Protein AF-A0A1J0TUS6-F1 (afdb_monomer_lite)

Foldseek 3Di:
DDDDPDDLVVLLVLLVVLLVVLVVLLPDQQLVVLCVQLVVPVPDPSSVVSNVVRVVSNVVSNVSSVVSNVSSVVSNVVSVVVVVVVVVVVVVVVVVVVVVVVPDD

Secondary structure (DSSP, 8-state):
----SS-HHHHHHHHHHHHHHHHHHHT--HHHHHHHHHHH-TTSHHHHHHHHHHHHHHHHHHHHHHHHHHHHHHHHHHHHHHHHHHHHHHHHHHHHHHHHHTT--

pLDDT: mean 87.75, std 12.83, range [40.0, 97.5]

Sequence (105 aa):
MSALKVDPDSLKSLAYALEGEAETIYALEPSAALESVAGAMPSSAVGGVAGRAGAPLDTAYRAMANCLRRMAEATEAAARNYEVAEEEFSRQLAAVGSDFEGTAP

Structure (mmCIF, N/CA/C/O backbone):
data_AF-A0A1J0TUS6-F1
#
_entry.id   AF-A0A1J0TUS6-F1
#
loop_
_atom_site.group_PDB
_atom_site.id
_atom_site.type_symbol
_atom_site.label_atom_id
_atom_site.label_alt_id
_atom_site.label_comp_id
_atom_site.label_asym_id
_atom_site.label_entity_id
_atom_site.label_seq_id
_atom_site.pdbx_PDB_ins_code
_atom_site.Cartn_x
_atom_site.Cartn_y
_atom_site.Cartn_z
_atom_site.occupancy
_atom_site.B_iso_or_equiv
_atom_site.auth_seq_id
_atom_site.auth_comp_id
_atom_site.auth_asym_id
_atom_site.auth_atom_id
_atom_site.pdbx_PDB_model_num
ATOM 1 N N . MET A 1 1 ? -30.803 1.604 21.174 1.00 40.00 1 MET A N 1
ATOM 2 C CA . MET A 1 1 ? -30.314 2.790 20.439 1.00 40.00 1 MET A CA 1
ATOM 3 C C . MET A 1 1 ? -28.883 2.477 20.050 1.00 40.00 1 MET A C 1
ATOM 5 O O . MET A 1 1 ? -28.067 2.412 20.951 1.00 40.00 1 MET A O 1
ATOM 9 N N . SER A 1 2 ? -28.601 2.158 18.782 1.00 45.31 2 SER A N 1
ATOM 10 C CA . SER A 1 2 ? -27.215 1.907 18.360 1.00 45.31 2 SER A CA 1
ATOM 11 C C . SER A 1 2 ? -26.533 3.253 18.163 1.00 45.31 2 SER A C 1
ATOM 13 O O . SER A 1 2 ? -26.973 4.058 17.338 1.00 45.31 2 SER A O 1
ATOM 15 N N . ALA A 1 3 ? -25.545 3.510 19.005 1.00 51.00 3 ALA A N 1
ATOM 16 C CA . ALA A 1 3 ? -24.682 4.667 18.973 1.00 51.00 3 ALA A CA 1
ATOM 17 C C . ALA A 1 3 ? -23.777 4.641 17.727 1.00 51.00 3 ALA A C 1
ATOM 19 O O . ALA A 1 3 ? -23.472 3.580 17.196 1.00 51.00 3 ALA A O 1
ATOM 20 N N . LEU A 1 4 ? -23.426 5.848 17.269 1.00 53.81 4 LEU A N 1
ATOM 21 C CA . LEU A 1 4 ? -22.478 6.202 16.202 1.00 53.81 4 LEU A CA 1
ATOM 22 C C . LEU A 1 4 ? -22.750 5.581 14.814 1.00 53.81 4 LEU A C 1
ATOM 24 O O . LEU A 1 4 ? -22.778 4.384 14.584 1.00 53.81 4 LEU A O 1
ATOM 28 N N . LYS A 1 5 ? -22.937 6.456 13.820 1.00 59.41 5 LYS A N 1
ATOM 29 C CA . LYS A 1 5 ? -23.348 6.108 12.446 1.00 59.41 5 LYS A CA 1
ATOM 30 C C . LYS A 1 5 ? -22.283 5.338 11.640 1.00 59.41 5 LYS A C 1
ATOM 32 O O . LYS A 1 5 ? -22.510 5.052 10.468 1.00 59.41 5 LYS A O 1
ATOM 37 N N . VAL A 1 6 ? -21.120 5.075 12.232 1.00 65.38 6 VAL A N 1
ATOM 38 C CA . VAL A 1 6 ? -19.946 4.487 11.586 1.00 65.38 6 VAL A CA 1
ATOM 39 C C . VAL A 1 6 ? -19.617 3.179 12.289 1.00 65.38 6 VAL A C 1
ATO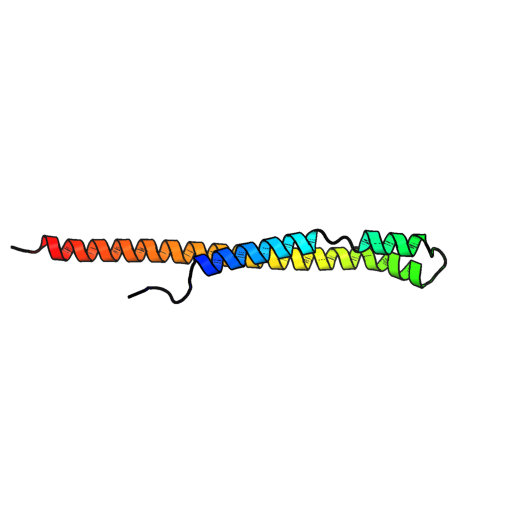M 41 O O . VAL A 1 6 ? -19.415 3.171 13.497 1.00 65.38 6 VAL A O 1
ATOM 44 N N . ASP A 1 7 ? -19.570 2.101 11.512 1.00 81.44 7 ASP A N 1
ATOM 45 C CA . ASP A 1 7 ? -19.208 0.760 11.963 1.00 81.44 7 ASP A CA 1
ATOM 46 C C . ASP A 1 7 ? -17.670 0.623 12.071 1.00 81.44 7 ASP A C 1
ATOM 48 O O . ASP A 1 7 ? -16.982 0.730 11.046 1.00 81.44 7 ASP A O 1
ATOM 52 N N . PRO A 1 8 ? -17.105 0.408 13.277 1.00 84.19 8 PRO A N 1
ATOM 53 C CA . PRO A 1 8 ? -15.664 0.240 13.474 1.00 84.19 8 PRO A CA 1
ATOM 54 C C . PRO A 1 8 ? -15.074 -0.953 12.712 1.00 84.19 8 PRO A C 1
ATOM 56 O O . PRO A 1 8 ? -13.930 -0.872 12.259 1.00 84.19 8 PRO A O 1
ATOM 59 N N . ASP A 1 9 ? -15.846 -2.023 12.502 1.00 86.38 9 ASP A N 1
ATOM 60 C CA . ASP A 1 9 ? -15.384 -3.198 11.755 1.00 86.38 9 ASP A CA 1
ATOM 61 C C . ASP A 1 9 ? -15.208 -2.869 10.268 1.00 86.38 9 ASP A C 1
ATOM 63 O O . ASP A 1 9 ? -14.195 -3.219 9.656 1.00 86.38 9 ASP A O 1
ATOM 67 N N . SER A 1 10 ? -16.137 -2.097 9.69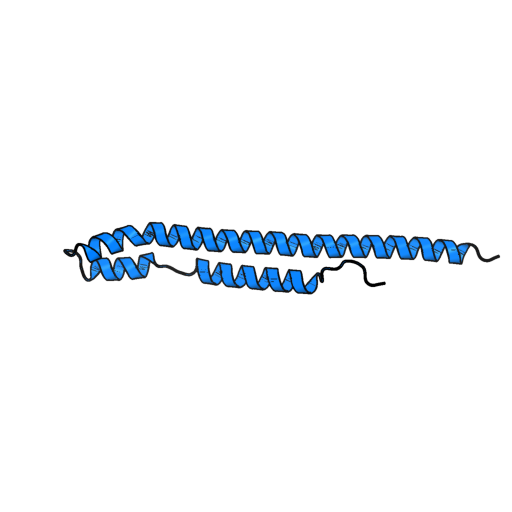8 1.00 87.19 10 SER A N 1
ATOM 68 C CA . SER A 1 10 ? -16.005 -1.554 8.342 1.00 87.19 10 SER A CA 1
ATOM 69 C C . SER A 1 10 ? -14.771 -0.654 8.190 1.00 87.19 10 SER A C 1
ATOM 71 O O . SER A 1 10 ? -14.079 -0.728 7.172 1.00 87.19 10 SER A O 1
ATOM 73 N N . LEU A 1 11 ? -14.448 0.171 9.196 1.00 90.31 11 LEU A N 1
ATOM 74 C CA . LEU A 1 11 ? -13.229 0.990 9.180 1.00 90.31 11 LEU A CA 1
ATOM 75 C C . LEU A 1 11 ? -11.963 0.126 9.232 1.00 90.31 11 LEU A C 1
ATOM 77 O O . LEU A 1 11 ? -11.036 0.353 8.456 1.00 90.31 11 LEU A O 1
ATOM 81 N N . LYS A 1 12 ? -11.926 -0.899 10.086 1.00 90.69 12 LYS A N 1
ATOM 82 C CA . LYS A 1 12 ? -10.807 -1.851 10.134 1.00 90.69 12 LYS A CA 1
ATOM 83 C C . LYS A 1 12 ? -10.628 -2.564 8.797 1.00 90.69 12 LYS A C 1
ATOM 85 O O . LYS A 1 12 ? -9.517 -2.611 8.277 1.00 90.69 12 LYS A O 1
ATOM 90 N N . SER A 1 13 ? -11.714 -3.049 8.195 1.00 93.69 13 SER A N 1
ATOM 91 C CA . SER A 1 13 ? -11.666 -3.6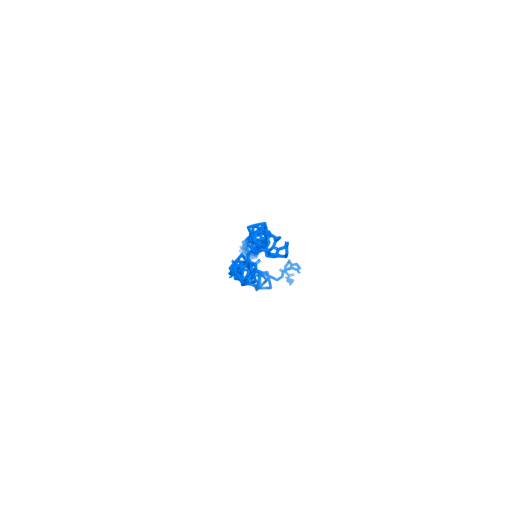85 6.874 1.00 93.69 13 SER A CA 1
ATOM 92 C C . SER A 1 13 ? -11.133 -2.741 5.795 1.00 93.69 13 SER A C 1
ATOM 94 O O . SER A 1 13 ? -10.372 -3.174 4.930 1.00 93.69 13 SER A O 1
ATOM 96 N N . LEU A 1 14 ? -11.517 -1.462 5.830 1.00 92.62 14 LEU A N 1
ATOM 97 C CA . LEU A 1 14 ? -11.005 -0.459 4.900 1.00 92.62 14 LEU A CA 1
ATOM 98 C C . LEU A 1 14 ? -9.511 -0.195 5.124 1.00 92.62 14 LEU A C 1
ATOM 100 O O . LEU A 1 14 ? -8.765 -0.119 4.151 1.00 92.62 14 LEU A O 1
ATOM 104 N N . ALA A 1 15 ? -9.065 -0.094 6.379 1.00 94.12 15 ALA A N 1
ATOM 105 C CA . ALA A 1 15 ? -7.651 0.073 6.705 1.00 94.12 15 ALA A CA 1
ATOM 106 C C . ALA A 1 15 ? -6.809 -1.092 6.155 1.00 94.12 15 ALA A C 1
ATOM 108 O O . ALA A 1 15 ? -5.830 -0.850 5.451 1.00 94.12 15 ALA A O 1
ATOM 109 N N . TYR A 1 16 ? -7.250 -2.337 6.364 1.00 95.88 16 TYR A N 1
ATOM 110 C CA . TYR A 1 16 ? -6.585 -3.522 5.809 1.00 95.88 16 TYR A CA 1
ATOM 111 C C . TYR A 1 16 ? -6.535 -3.519 4.277 1.00 95.88 16 TYR A C 1
ATOM 113 O O . TYR A 1 16 ? -5.509 -3.859 3.689 1.00 95.88 16 TYR A O 1
ATOM 121 N N . ALA A 1 17 ? -7.627 -3.130 3.614 1.00 96.25 17 ALA A N 1
ATOM 122 C CA . ALA A 1 17 ? -7.663 -3.056 2.155 1.00 96.25 17 ALA A CA 1
ATOM 123 C C . ALA A 1 17 ? -6.689 -1.996 1.610 1.00 96.25 17 ALA A C 1
ATOM 125 O O . ALA A 1 17 ? -5.972 -2.252 0.645 1.00 96.25 17 ALA A O 1
ATOM 126 N N . LEU A 1 18 ? -6.636 -0.822 2.248 1.00 95.38 18 LEU A N 1
ATOM 127 C CA . LEU A 1 18 ? -5.715 0.257 1.884 1.00 95.38 18 LEU A CA 1
ATOM 128 C C . LEU A 1 18 ? -4.252 -0.148 2.082 1.00 95.38 18 LEU A C 1
ATOM 130 O O . LEU A 1 18 ? -3.418 0.171 1.237 1.00 95.38 18 LEU A O 1
ATOM 134 N N . GLU A 1 19 ? -3.939 -0.858 3.166 1.00 96.06 19 GLU A N 1
ATOM 135 C CA . GLU A 1 19 ? -2.593 -1.370 3.426 1.00 96.06 19 GLU A CA 1
ATOM 136 C C . GLU A 1 19 ? -2.178 -2.418 2.384 1.00 96.06 19 GLU A C 1
ATOM 138 O O . GLU A 1 19 ? -1.095 -2.316 1.809 1.00 96.06 19 GLU A O 1
ATOM 143 N N . GLY A 1 20 ? -3.062 -3.365 2.054 1.00 96.81 20 GLY A N 1
ATOM 144 C CA . GLY A 1 20 ? -2.794 -4.367 1.019 1.00 96.81 20 GLY A CA 1
ATOM 145 C C . GLY A 1 20 ? -2.550 -3.758 -0.367 1.00 96.81 20 GLY A C 1
ATOM 146 O O . GLY A 1 20 ? -1.629 -4.169 -1.081 1.00 96.81 20 GLY A O 1
ATOM 147 N N . GLU A 1 21 ? -3.325 -2.738 -0.741 1.00 96.69 21 GLU A N 1
ATOM 148 C CA . GLU A 1 21 ? -3.107 -2.007 -1.994 1.00 96.69 21 GLU A CA 1
ATOM 149 C C . GLU A 1 21 ? -1.801 -1.202 -1.949 1.00 96.69 21 GLU A C 1
ATOM 151 O O . GLU A 1 21 ? -1.046 -1.178 -2.923 1.00 96.69 21 GLU A O 1
ATOM 156 N N . ALA A 1 22 ? -1.480 -0.588 -0.807 1.00 96.25 22 ALA A N 1
ATOM 157 C CA . ALA A 1 22 ? -0.229 0.137 -0.633 1.00 96.25 22 ALA A CA 1
ATOM 158 C C . ALA A 1 22 ? 0.993 -0.767 -0.829 1.00 96.25 22 ALA A C 1
ATOM 160 O O . ALA A 1 22 ? 1.932 -0.366 -1.515 1.00 96.25 22 ALA A O 1
ATOM 161 N N . GLU A 1 23 ? 0.977 -1.978 -0.269 1.00 97.06 23 GLU A N 1
ATOM 162 C CA . GLU A 1 23 ? 2.044 -2.964 -0.468 1.00 97.06 23 GLU A CA 1
ATOM 163 C C . GLU A 1 23 ? 2.142 -3.405 -1.931 1.00 97.06 23 GLU A C 1
ATOM 165 O O . GLU A 1 23 ? 3.237 -3.445 -2.494 1.00 97.06 23 GLU A O 1
ATOM 170 N N . THR A 1 24 ? 0.999 -3.655 -2.576 1.00 96.94 24 THR A N 1
ATOM 171 C CA . THR A 1 24 ? 0.944 -4.028 -3.998 1.00 96.94 24 THR A CA 1
ATOM 172 C C . THR A 1 24 ? 1.578 -2.953 -4.880 1.00 96.94 24 THR A C 1
ATOM 174 O O . THR A 1 24 ? 2.413 -3.256 -5.731 1.00 96.94 24 THR A O 1
ATOM 177 N N . ILE A 1 25 ? 1.235 -1.685 -4.646 1.00 94.75 25 ILE A N 1
ATOM 178 C CA . ILE A 1 25 ? 1.778 -0.537 -5.380 1.00 94.75 25 ILE A CA 1
ATOM 179 C C . ILE A 1 25 ? 3.259 -0.317 -5.057 1.00 94.75 25 ILE A C 1
ATOM 181 O O . ILE A 1 25 ? 4.041 0.002 -5.951 1.00 94.75 25 ILE A O 1
ATOM 185 N N . TYR A 1 26 ? 3.664 -0.482 -3.796 1.00 94.12 26 TYR A N 1
ATOM 186 C CA . TYR A 1 26 ? 5.051 -0.297 -3.369 1.00 94.12 26 TYR A CA 1
ATOM 187 C C . TYR A 1 26 ? 5.999 -1.336 -3.978 1.00 94.12 26 TYR A C 1
ATOM 189 O O . TYR A 1 26 ? 7.162 -1.026 -4.228 1.00 94.12 26 TYR A O 1
ATOM 197 N N . ALA A 1 27 ? 5.502 -2.550 -4.220 1.00 95.06 27 ALA A N 1
ATOM 198 C CA . ALA A 1 27 ? 6.250 -3.635 -4.844 1.00 95.06 27 ALA A CA 1
ATOM 199 C C . ALA A 1 27 ? 6.453 -3.457 -6.361 1.00 95.06 27 ALA A C 1
ATOM 201 O O . ALA A 1 27 ? 7.187 -4.233 -6.973 1.00 95.06 27 ALA A O 1
ATOM 202 N N . LEU A 1 28 ? 5.815 -2.463 -6.990 1.00 93.81 28 LEU A N 1
ATOM 203 C CA . LEU A 1 28 ? 6.039 -2.167 -8.401 1.00 93.81 28 LEU A CA 1
ATOM 204 C C . LEU A 1 28 ? 7.432 -1.554 -8.598 1.00 93.81 28 LEU A C 1
ATOM 206 O O . LEU A 1 28 ? 7.751 -0.510 -8.030 1.00 93.81 28 LEU A O 1
ATOM 210 N N . GLU A 1 29 ? 8.220 -2.154 -9.494 1.00 91.38 29 GLU A N 1
ATOM 211 C CA . GLU A 1 29 ? 9.546 -1.664 -9.900 1.00 91.38 29 GLU A CA 1
ATOM 212 C C . GLU A 1 29 ? 9.585 -1.288 -11.400 1.00 91.38 29 GLU A C 1
ATOM 214 O O . GLU A 1 29 ? 10.171 -2.003 -12.220 1.00 91.38 29 GLU A O 1
ATOM 219 N N . PRO A 1 30 ? 8.940 -0.173 -11.810 1.00 91.81 30 PRO A N 1
ATOM 220 C CA . PRO A 1 30 ? 8.985 0.317 -13.189 1.00 91.81 30 PRO A CA 1
ATOM 221 C C . PRO A 1 30 ? 10.400 0.540 -13.728 1.00 91.81 30 PRO A C 1
ATOM 223 O O . PRO A 1 30 ? 10.634 0.331 -14.921 1.00 91.81 30 PRO A O 1
ATOM 226 N N . SER A 1 31 ? 11.336 0.978 -12.879 1.00 94.12 31 SER A N 1
ATOM 227 C CA . SER A 1 31 ? 12.734 1.185 -13.266 1.00 94.12 31 SER A CA 1
ATOM 228 C C . SER A 1 31 ? 13.371 -0.067 -13.860 1.00 94.12 31 SER A C 1
ATOM 230 O O . SER A 1 31 ? 13.964 0.034 -14.930 1.00 94.12 31 SER A O 1
ATOM 232 N N . ALA A 1 32 ? 13.164 -1.246 -13.269 1.00 92.06 32 ALA A N 1
ATOM 233 C CA . ALA A 1 32 ? 13.721 -2.503 -13.769 1.00 92.06 32 ALA A CA 1
ATOM 234 C C . ALA A 1 32 ? 13.249 -2.821 -15.202 1.00 92.06 32 ALA A C 1
ATOM 236 O O . ALA A 1 32 ? 14.042 -3.190 -16.075 1.00 92.06 32 ALA A O 1
ATOM 237 N N . ALA A 1 33 ? 11.958 -2.618 -15.482 1.00 91.81 33 ALA A N 1
ATOM 238 C CA . ALA A 1 33 ? 11.405 -2.805 -16.822 1.00 91.81 33 ALA A CA 1
ATOM 239 C C . ALA A 1 33 ? 11.977 -1.787 -17.825 1.00 91.81 33 ALA A C 1
ATOM 241 O O . ALA A 1 33 ? 12.296 -2.129 -18.965 1.00 91.81 33 ALA A O 1
ATOM 242 N N . LEU A 1 34 ? 12.141 -0.533 -17.402 1.00 93.69 34 LEU A N 1
ATOM 243 C CA . LEU A 1 34 ? 12.647 0.541 -18.255 1.00 93.69 34 LEU A CA 1
ATOM 244 C C . LEU A 1 34 ? 14.155 0.453 -18.506 1.00 93.69 34 LEU A C 1
ATOM 246 O O . LEU A 1 34 ? 14.605 0.784 -19.604 1.00 93.69 34 LEU A O 1
ATOM 250 N N . GLU A 1 35 ? 14.928 -0.047 -17.546 1.00 94.06 35 GLU A N 1
ATOM 251 C CA . GLU A 1 35 ? 16.344 -0.372 -17.719 1.00 94.06 35 GLU A CA 1
ATOM 252 C C . GLU A 1 35 ? 16.536 -1.489 -18.745 1.00 94.06 35 GLU A C 1
ATOM 254 O O . GLU A 1 35 ? 17.406 -1.382 -19.610 1.00 94.06 35 GLU A O 1
ATOM 259 N N . SER A 1 36 ? 15.677 -2.514 -18.725 1.00 93.69 36 SER A N 1
ATOM 260 C CA . SER A 1 36 ? 15.685 -3.569 -19.745 1.00 93.69 36 SER A CA 1
ATOM 261 C C . SER A 1 36 ? 15.465 -3.000 -21.153 1.00 93.69 36 SER A C 1
ATOM 263 O O . SER A 1 36 ? 16.226 -3.303 -22.076 1.00 93.69 36 SER A O 1
ATOM 265 N N . VAL A 1 37 ? 14.485 -2.103 -21.316 1.00 91.50 37 VAL A N 1
ATOM 266 C CA . VAL A 1 37 ? 14.216 -1.420 -22.595 1.00 91.50 37 VAL A CA 1
ATOM 267 C C . VAL A 1 37 ? 15.396 -0.544 -23.022 1.00 91.50 37 VAL A C 1
ATOM 269 O O . VAL A 1 37 ? 15.795 -0.565 -24.189 1.00 91.50 37 VAL A O 1
ATOM 272 N N . ALA A 1 38 ? 15.981 0.211 -22.090 1.00 93.62 38 ALA A N 1
ATOM 273 C CA . ALA A 1 38 ? 17.145 1.046 -22.364 1.00 93.62 38 ALA A CA 1
ATOM 274 C C . ALA A 1 38 ? 18.357 0.208 -22.808 1.00 93.62 38 ALA A C 1
ATOM 276 O O . ALA A 1 38 ? 19.020 0.562 -23.783 1.00 93.62 38 ALA A O 1
ATOM 277 N N . GLY A 1 39 ? 18.601 -0.929 -22.150 1.00 93.69 39 GLY A N 1
ATOM 278 C CA . GLY A 1 39 ? 19.673 -1.866 -22.487 1.00 93.69 39 GLY A CA 1
ATOM 279 C C . GLY A 1 39 ? 19.473 -2.573 -23.829 1.00 93.69 39 GLY A C 1
ATOM 280 O O . GLY A 1 39 ? 20.442 -2.802 -24.549 1.00 93.69 39 GLY A O 1
ATOM 281 N N . ALA A 1 40 ? 18.227 -2.863 -24.209 1.00 95.44 40 ALA A N 1
ATOM 282 C CA . ALA A 1 40 ? 17.900 -3.420 -25.522 1.00 95.44 40 ALA A CA 1
ATOM 283 C C . ALA A 1 40 ? 18.072 -2.399 -26.666 1.00 95.44 40 ALA A C 1
ATOM 285 O O . ALA A 1 40 ? 18.259 -2.788 -27.819 1.00 95.44 40 ALA A O 1
ATOM 286 N N . MET A 1 41 ? 18.007 -1.095 -26.366 1.00 93.75 41 MET A N 1
ATOM 287 C CA . MET A 1 41 ? 18.034 -0.014 -27.360 1.00 93.75 41 MET A CA 1
ATOM 288 C C . MET A 1 41 ? 19.007 1.129 -26.993 1.00 93.75 41 MET A C 1
ATOM 290 O O . MET A 1 41 ? 18.598 2.295 -26.953 1.00 93.75 41 MET A O 1
ATOM 294 N N . PRO A 1 42 ? 20.308 0.852 -26.787 1.00 87.81 42 PRO A N 1
ATOM 295 C CA . PRO A 1 42 ? 21.244 1.790 -26.156 1.00 87.81 42 PRO A CA 1
ATOM 296 C C . PRO A 1 42 ? 21.540 3.047 -26.990 1.00 87.81 42 PRO A C 1
ATOM 298 O O . PRO A 1 42 ? 21.893 4.088 -26.443 1.00 87.81 42 PRO A O 1
ATOM 301 N N . SER A 1 43 ? 21.376 2.981 -28.315 1.00 91.88 43 SER A N 1
ATOM 302 C CA . SER A 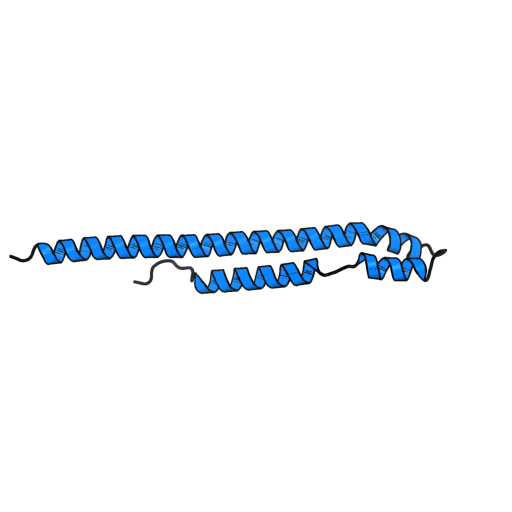1 43 ? 21.586 4.118 -29.228 1.00 91.88 43 SER A CA 1
ATOM 303 C C . SER A 1 43 ? 20.283 4.786 -29.679 1.00 91.88 43 SER A C 1
ATOM 305 O O . SER A 1 43 ? 20.308 5.683 -30.519 1.00 91.88 43 SER A O 1
ATOM 307 N N . SER A 1 44 ? 19.136 4.349 -29.152 1.00 95.19 44 SER A N 1
ATOM 308 C CA . SER A 1 44 ? 17.838 4.924 -29.495 1.00 95.19 44 SER A CA 1
ATOM 309 C C . SER A 1 44 ? 17.468 6.064 -28.554 1.00 95.19 44 SER A C 1
ATOM 311 O O . SER A 1 44 ? 17.638 5.971 -27.338 1.00 95.19 44 SER A O 1
ATOM 313 N N . ALA A 1 45 ? 16.835 7.100 -29.107 1.00 93.50 45 ALA A N 1
ATOM 314 C CA . ALA A 1 45 ? 16.185 8.139 -28.315 1.00 93.50 45 ALA A CA 1
ATOM 315 C C . ALA A 1 45 ? 15.147 7.555 -27.337 1.00 93.50 45 ALA A C 1
ATOM 317 O O . ALA A 1 45 ? 15.021 8.046 -26.217 1.00 93.50 45 ALA A O 1
ATOM 318 N N . VAL A 1 46 ? 14.454 6.477 -27.728 1.00 90.94 46 VAL A N 1
ATOM 319 C CA . VAL A 1 46 ? 13.470 5.787 -26.879 1.00 90.94 46 VAL A CA 1
ATOM 320 C C . VAL A 1 46 ? 14.149 5.119 -25.684 1.00 90.94 46 VAL A C 1
ATOM 322 O O . VAL A 1 46 ? 13.696 5.309 -24.560 1.00 90.94 46 VAL A O 1
ATOM 325 N N . GLY A 1 47 ? 15.268 4.417 -25.896 1.00 91.25 47 GLY A N 1
ATOM 326 C CA . GLY A 1 47 ? 16.042 3.809 -24.807 1.00 91.25 47 GLY A CA 1
ATOM 327 C C . GLY A 1 47 ? 16.598 4.858 -23.840 1.00 91.25 47 GLY A C 1
ATOM 328 O O . GLY A 1 47 ? 16.496 4.709 -22.624 1.00 91.25 47 GLY A O 1
ATOM 329 N N . GLY A 1 48 ? 17.079 5.986 -24.373 1.00 91.44 48 GLY A N 1
ATOM 330 C CA . GLY A 1 48 ? 17.531 7.120 -23.564 1.00 91.44 48 GLY A CA 1
ATOM 331 C C . GLY A 1 48 ? 16.418 7.788 -22.743 1.00 91.44 48 GLY A C 1
ATOM 332 O O . GLY A 1 48 ? 16.674 8.250 -21.633 1.00 91.44 48 GLY A O 1
ATOM 333 N N . VAL A 1 49 ? 15.184 7.851 -23.256 1.00 94.19 49 VAL A N 1
ATOM 334 C CA . VAL A 1 49 ? 14.022 8.337 -22.488 1.00 94.19 49 VAL A CA 1
ATOM 335 C C . VAL A 1 49 ? 13.595 7.311 -21.438 1.00 94.19 49 VAL A C 1
ATOM 337 O O . VAL A 1 49 ? 13.373 7.702 -20.294 1.00 94.19 49 VAL A O 1
ATOM 340 N N . ALA A 1 50 ? 13.539 6.024 -21.792 1.00 92.62 50 ALA A N 1
ATOM 341 C CA . ALA A 1 50 ? 13.178 4.943 -20.876 1.00 92.62 50 ALA A CA 1
ATOM 342 C C . ALA A 1 50 ? 14.096 4.922 -19.644 1.00 92.62 50 ALA A C 1
ATOM 344 O O . ALA A 1 50 ? 13.605 4.990 -18.519 1.00 92.62 50 ALA A O 1
ATOM 345 N N . GLY A 1 51 ? 15.418 4.973 -19.845 1.00 91.25 51 GLY A N 1
ATOM 346 C CA . GLY A 1 51 ? 16.383 4.998 -18.740 1.00 91.25 51 GLY A CA 1
ATOM 347 C C . GLY A 1 51 ? 16.232 6.206 -17.806 1.00 91.25 51 GLY A C 1
ATOM 348 O O . GLY A 1 51 ? 16.486 6.100 -16.612 1.00 91.25 51 GLY A O 1
ATOM 349 N N . ARG A 1 52 ? 15.760 7.356 -18.310 1.00 92.81 52 ARG A N 1
ATOM 350 C CA . ARG A 1 52 ? 15.499 8.544 -17.474 1.00 92.81 52 ARG A CA 1
ATOM 351 C C . ARG A 1 52 ? 14.151 8.504 -16.754 1.00 92.81 52 ARG A C 1
ATOM 353 O O . ARG A 1 52 ? 13.990 9.197 -15.755 1.00 92.81 52 ARG A O 1
ATOM 360 N N . ALA A 1 53 ? 13.184 7.747 -17.266 1.00 93.75 53 ALA A N 1
ATOM 361 C CA . ALA A 1 53 ? 11.829 7.698 -16.723 1.00 93.75 53 ALA A CA 1
ATOM 362 C C . ALA A 1 53 ? 11.693 6.775 -15.497 1.00 93.75 53 ALA A C 1
ATOM 364 O O . ALA A 1 53 ? 10.783 6.985 -14.698 1.00 93.75 53 ALA A O 1
ATOM 365 N N . GLY A 1 54 ? 12.601 5.806 -15.316 1.00 92.88 54 GLY A N 1
ATOM 366 C CA . GLY A 1 54 ? 12.543 4.811 -14.236 1.00 92.88 54 GLY A CA 1
ATOM 367 C C . GLY A 1 54 ? 12.477 5.412 -12.831 1.00 92.88 54 GLY A C 1
ATOM 368 O O . GLY A 1 54 ? 11.476 5.256 -12.139 1.00 92.88 54 GLY A O 1
ATOM 369 N N . ALA A 1 55 ? 13.506 6.158 -12.422 1.00 92.44 55 ALA A N 1
ATOM 370 C CA . ALA A 1 55 ? 13.577 6.739 -11.076 1.00 92.44 55 ALA A CA 1
ATOM 371 C C . ALA A 1 55 ? 12.392 7.674 -10.718 1.00 92.44 55 ALA A C 1
ATOM 373 O O . ALA A 1 55 ? 11.850 7.554 -9.612 1.00 92.44 55 ALA A O 1
ATOM 374 N N . PRO A 1 56 ? 11.941 8.587 -11.607 1.00 95.94 56 PRO A N 1
ATOM 375 C CA . PRO A 1 56 ? 10.737 9.379 -11.358 1.00 95.94 56 PRO A CA 1
ATOM 376 C C . PRO A 1 56 ? 9.475 8.534 -11.158 1.00 95.94 56 PRO A C 1
ATOM 378 O O . PRO A 1 56 ? 8.664 8.856 -10.290 1.00 95.94 56 PRO A O 1
ATOM 381 N N . LEU A 1 57 ? 9.311 7.454 -11.929 1.00 95.50 57 LEU A N 1
ATOM 382 C CA . LEU A 1 57 ? 8.165 6.558 -11.790 1.00 95.50 57 LEU A CA 1
ATOM 383 C C . LEU A 1 57 ? 8.207 5.808 -10.461 1.00 95.50 57 LEU A C 1
ATOM 385 O O . LEU A 1 57 ? 7.227 5.869 -9.725 1.00 95.50 57 LEU A O 1
ATOM 389 N N . ASP A 1 58 ? 9.335 5.198 -10.097 1.00 94.81 58 ASP A N 1
ATOM 390 C CA . ASP A 1 58 ? 9.494 4.530 -8.797 1.00 94.81 58 ASP A CA 1
ATOM 391 C C . ASP A 1 58 ? 9.164 5.475 -7.635 1.00 94.81 58 ASP A C 1
ATOM 393 O O . ASP A 1 58 ? 8.472 5.107 -6.686 1.00 94.81 58 ASP A O 1
ATOM 397 N N . THR A 1 59 ? 9.621 6.727 -7.725 1.00 96.06 59 THR A N 1
ATOM 398 C CA . THR A 1 59 ? 9.322 7.759 -6.725 1.00 96.06 59 THR A CA 1
ATOM 399 C C . THR A 1 59 ? 7.820 8.026 -6.631 1.00 96.06 59 THR A C 1
ATOM 401 O O . THR A 1 59 ? 7.278 8.099 -5.528 1.00 96.06 59 THR A O 1
ATOM 404 N N . ALA A 1 60 ? 7.133 8.141 -7.770 1.00 96.62 60 ALA A N 1
ATOM 405 C CA . ALA A 1 60 ? 5.691 8.360 -7.813 1.00 96.62 60 ALA A CA 1
ATOM 406 C C . ALA A 1 60 ? 4.910 7.171 -7.226 1.00 96.62 60 ALA A C 1
ATOM 408 O O . ALA A 1 60 ? 4.025 7.384 -6.397 1.00 96.62 60 ALA A O 1
ATOM 409 N N . TYR A 1 61 ? 5.266 5.930 -7.575 1.00 96.69 61 TYR A N 1
ATOM 410 C CA . TYR A 1 61 ? 4.632 4.731 -7.008 1.00 96.69 61 TYR A CA 1
ATOM 411 C C . TYR A 1 61 ? 4.845 4.626 -5.497 1.00 96.69 61 TYR A C 1
ATOM 413 O O . TYR A 1 61 ? 3.885 4.431 -4.751 1.00 96.69 61 TYR A O 1
ATOM 421 N N . ARG A 1 62 ? 6.065 4.879 -5.011 1.00 96.62 62 ARG A N 1
ATOM 422 C CA . ARG A 1 62 ? 6.349 4.923 -3.567 1.00 96.62 62 ARG A CA 1
ATOM 423 C C . ARG A 1 62 ? 5.556 6.021 -2.858 1.00 96.62 62 ARG A C 1
ATOM 425 O O . ARG A 1 62 ? 5.067 5.800 -1.752 1.00 96.62 62 ARG A O 1
ATOM 432 N N . ALA A 1 63 ? 5.400 7.192 -3.476 1.00 97.38 63 ALA A N 1
ATOM 433 C CA . ALA A 1 63 ? 4.590 8.274 -2.920 1.00 97.38 63 ALA A CA 1
ATOM 434 C C . ALA A 1 63 ? 3.103 7.891 -2.828 1.00 97.38 63 ALA A C 1
ATOM 436 O O . ALA A 1 63 ? 2.474 8.154 -1.802 1.00 97.38 63 ALA A O 1
ATOM 437 N N . MET A 1 64 ? 2.556 7.229 -3.854 1.00 97.00 64 MET A N 1
ATOM 438 C CA . MET A 1 64 ? 1.179 6.723 -3.843 1.00 97.00 64 MET A CA 1
ATOM 439 C C . MET A 1 64 ? 0.974 5.667 -2.755 1.00 97.00 64 MET A C 1
ATOM 441 O O . MET A 1 64 ? 0.051 5.799 -1.953 1.00 97.00 64 MET A O 1
ATOM 445 N N . ALA A 1 65 ? 1.873 4.686 -2.653 1.00 97.00 65 ALA A N 1
ATOM 446 C CA . ALA A 1 65 ? 1.829 3.682 -1.593 1.00 97.00 65 ALA A CA 1
ATOM 447 C C . ALA A 1 65 ? 1.868 4.321 -0.195 1.00 97.00 65 ALA A C 1
ATOM 449 O O . ALA A 1 65 ? 1.054 4.005 0.666 1.00 97.00 65 ALA A O 1
ATOM 450 N N . ASN A 1 66 ? 2.757 5.291 0.028 1.00 97.25 66 ASN A N 1
ATOM 451 C CA . ASN A 1 66 ? 2.829 6.005 1.304 1.00 97.25 66 ASN A CA 1
ATOM 452 C C . ASN A 1 66 ? 1.557 6.809 1.615 1.00 97.25 66 ASN A C 1
ATOM 454 O O . ASN A 1 66 ? 1.188 6.939 2.781 1.00 97.25 66 ASN A O 1
ATOM 458 N N . CYS A 1 67 ? 0.883 7.351 0.597 1.00 97.50 67 CYS A N 1
ATOM 459 C CA . CYS A 1 67 ? -0.412 8.004 0.769 1.00 97.50 67 CYS A CA 1
ATOM 460 C C . CYS A 1 67 ? -1.469 7.005 1.262 1.00 97.50 67 CYS A C 1
ATOM 462 O O . CYS A 1 67 ? -2.155 7.275 2.247 1.00 97.50 67 CYS A O 1
ATOM 464 N N . LEU A 1 68 ? -1.540 5.825 0.639 1.00 96.94 68 LEU A N 1
ATOM 465 C CA . LEU A 1 68 ? -2.468 4.765 1.037 1.00 96.94 68 LEU A CA 1
ATOM 466 C C . LEU A 1 68 ? -2.189 4.248 2.452 1.00 96.94 68 LEU A C 1
ATOM 468 O O . LEU A 1 68 ? -3.128 4.132 3.235 1.00 96.94 68 LEU A O 1
ATOM 472 N N . ARG A 1 69 ? -0.917 4.045 2.827 1.00 97.25 69 ARG A N 1
ATOM 473 C CA . ARG A 1 69 ? -0.546 3.682 4.210 1.00 97.25 69 ARG A CA 1
ATOM 474 C C . ARG A 1 69 ? -1.027 4.726 5.219 1.00 97.25 69 ARG A C 1
ATOM 476 O O . ARG A 1 69 ? -1.652 4.375 6.211 1.00 97.25 69 ARG A O 1
ATOM 483 N N . ARG A 1 70 ? -0.846 6.020 4.932 1.00 97.31 70 ARG A N 1
ATOM 484 C CA . ARG A 1 70 ? -1.354 7.101 5.800 1.00 97.31 70 ARG A CA 1
ATOM 485 C C . ARG A 1 70 ? -2.878 7.097 5.918 1.00 97.31 70 ARG A C 1
ATOM 487 O O . ARG A 1 70 ? -3.412 7.392 6.984 1.00 97.31 70 ARG A O 1
ATOM 494 N N . MET A 1 71 ? -3.587 6.788 4.833 1.00 96.00 71 MET A N 1
ATOM 495 C CA . MET A 1 71 ? -5.044 6.642 4.872 1.00 96.00 71 MET A CA 1
ATOM 496 C C . MET A 1 71 ? -5.461 5.428 5.712 1.00 96.00 71 MET A C 1
ATOM 498 O O . MET A 1 71 ? -6.410 5.539 6.489 1.00 96.00 71 MET A O 1
ATOM 502 N N . ALA A 1 72 ? -4.746 4.304 5.603 1.00 95.06 72 ALA A N 1
ATOM 503 C CA . ALA A 1 72 ? -4.972 3.118 6.426 1.00 95.06 72 ALA A CA 1
ATOM 504 C C . ALA A 1 72 ? -4.779 3.433 7.918 1.00 95.06 72 ALA A C 1
ATOM 506 O O . ALA A 1 72 ? -5.694 3.215 8.709 1.00 95.06 72 ALA A O 1
ATOM 507 N N . GLU A 1 73 ? -3.655 4.060 8.280 1.00 95.69 73 GLU A N 1
ATOM 508 C CA . GLU A 1 73 ? -3.348 4.502 9.648 1.00 95.69 73 GLU A CA 1
ATOM 509 C C . GLU A 1 73 ? -4.439 5.423 10.216 1.00 95.69 73 GLU A C 1
ATOM 511 O O . GLU A 1 73 ? -4.898 5.238 11.346 1.00 95.69 73 GLU A O 1
ATOM 516 N N . ALA A 1 74 ? -4.891 6.408 9.431 1.00 94.50 74 ALA A N 1
ATOM 517 C CA . ALA A 1 74 ? -5.949 7.328 9.845 1.00 94.50 74 ALA A CA 1
ATOM 518 C C . ALA A 1 74 ? -7.291 6.610 10.058 1.00 94.50 74 ALA A C 1
ATOM 520 O O . ALA A 1 74 ? -8.019 6.917 11.004 1.00 94.50 74 ALA A O 1
ATOM 521 N N . THR A 1 75 ? -7.609 5.641 9.200 1.00 92.25 75 THR A N 1
ATOM 522 C CA . THR A 1 75 ? -8.844 4.851 9.284 1.00 92.25 75 THR A CA 1
ATOM 523 C C . THR A 1 75 ? -8.827 3.933 10.507 1.00 92.25 75 THR A C 1
ATOM 525 O O . THR A 1 75 ? -9.808 3.860 11.246 1.00 92.25 75 THR A O 1
ATOM 528 N N . GLU A 1 76 ? -7.694 3.290 10.777 1.00 93.06 76 GLU A N 1
ATOM 529 C CA . GLU A 1 76 ? -7.508 2.444 11.952 1.00 93.06 76 GLU A CA 1
ATOM 530 C C . GLU A 1 76 ? -7.564 3.264 13.254 1.00 93.06 76 GLU A C 1
ATOM 532 O O . GLU A 1 76 ? -8.201 2.867 14.232 1.00 93.06 76 GLU A O 1
ATOM 537 N N . ALA A 1 77 ? -6.961 4.458 13.261 1.00 92.06 77 ALA A N 1
ATOM 538 C CA . ALA A 1 77 ? -7.064 5.391 14.378 1.00 92.06 77 ALA A CA 1
ATOM 539 C C . ALA A 1 77 ? -8.513 5.841 14.620 1.00 92.06 77 ALA A C 1
ATOM 541 O O . ALA A 1 77 ? -8.945 5.907 15.771 1.00 92.06 77 ALA A O 1
ATOM 542 N N . ALA A 1 78 ? -9.277 6.102 13.557 1.00 88.19 78 ALA A N 1
ATOM 543 C CA . ALA A 1 78 ? -10.695 6.417 13.675 1.00 88.19 78 ALA A CA 1
ATOM 544 C C . ALA A 1 78 ? -11.485 5.248 14.286 1.00 88.19 78 ALA A C 1
ATOM 546 O O . ALA A 1 78 ? -12.257 5.478 15.214 1.00 88.19 78 ALA A O 1
ATOM 547 N N . ALA A 1 79 ? -11.249 4.009 13.838 1.00 90.56 79 ALA A N 1
ATOM 548 C CA . ALA A 1 79 ? -11.903 2.819 14.391 1.00 90.56 79 ALA A CA 1
ATOM 549 C C . ALA A 1 79 ? -11.656 2.683 15.901 1.00 90.56 79 ALA A C 1
ATOM 551 O O . ALA A 1 79 ? -12.605 2.562 16.673 1.00 90.56 79 ALA A O 1
ATOM 552 N N . ARG A 1 80 ? -10.393 2.808 16.334 1.00 90.19 80 ARG A N 1
ATOM 553 C CA . ARG A 1 80 ? -10.026 2.775 17.761 1.00 90.19 80 ARG A CA 1
ATOM 554 C C . ARG A 1 80 ? -10.720 3.869 18.570 1.00 90.19 80 ARG A C 1
ATOM 556 O O . ARG A 1 80 ? -11.191 3.611 19.671 1.00 90.19 80 ARG A O 1
ATOM 563 N N . ASN A 1 81 ? -10.802 5.084 18.032 1.00 89.38 81 ASN A N 1
ATOM 564 C CA . ASN A 1 81 ? -11.468 6.190 18.720 1.00 89.38 81 ASN A CA 1
ATOM 565 C C . ASN A 1 81 ? -12.968 5.931 18.907 1.00 89.38 81 ASN A C 1
ATOM 567 O O . ASN A 1 81 ? -13.510 6.271 19.957 1.00 89.38 81 ASN A O 1
ATOM 571 N N . TYR A 1 82 ? -13.632 5.321 17.918 1.00 87.00 82 TYR A N 1
ATOM 572 C CA . TYR A 1 82 ? -15.036 4.931 18.054 1.00 87.00 82 TYR A CA 1
ATOM 573 C C . TYR A 1 82 ? -15.230 3.855 19.125 1.00 87.00 82 TYR A C 1
ATOM 575 O O . TYR A 1 82 ? -16.145 3.977 19.932 1.00 87.00 82 TYR A O 1
ATOM 583 N N . GLU A 1 83 ? -14.354 2.850 19.180 1.00 87.06 83 GLU A N 1
ATOM 584 C CA . GLU A 1 83 ? -14.416 1.791 20.197 1.00 87.06 83 GLU A CA 1
ATOM 585 C C . GLU A 1 83 ? -14.257 2.342 21.616 1.00 87.06 83 GLU A C 1
ATOM 587 O O . GLU A 1 83 ? -15.054 2.021 22.495 1.00 87.06 83 GLU A O 1
ATOM 592 N N . VAL A 1 84 ? -13.278 3.227 21.828 1.00 88.75 84 VAL A N 1
ATOM 593 C CA . VAL A 1 84 ? -13.056 3.875 23.130 1.00 88.75 84 VAL A CA 1
ATOM 594 C C . VAL A 1 84 ? -14.260 4.726 23.537 1.00 88.75 84 VAL A C 1
ATOM 596 O O . VAL A 1 84 ? -14.695 4.663 24.687 1.00 88.75 84 VAL A O 1
ATOM 599 N N . ALA A 1 85 ? -14.819 5.501 22.602 1.00 87.69 85 ALA A N 1
ATOM 600 C CA . ALA A 1 85 ? -15.986 6.335 22.872 1.00 87.69 85 ALA A CA 1
ATOM 601 C C . ALA A 1 85 ? -17.224 5.496 23.233 1.00 87.69 85 ALA A C 1
ATOM 603 O O . ALA A 1 85 ? -17.963 5.860 24.148 1.00 87.69 85 ALA A O 1
ATOM 604 N N . GLU A 1 86 ? -17.439 4.369 22.551 1.00 85.94 86 GLU A N 1
ATOM 605 C CA . GLU A 1 86 ? -18.557 3.466 22.834 1.00 85.94 86 GLU A CA 1
ATOM 606 C C . GLU A 1 86 ? -18.401 2.754 24.184 1.00 85.94 86 GLU A C 1
ATOM 608 O O . GLU A 1 86 ? -19.371 2.624 24.936 1.00 85.94 86 GLU A O 1
ATOM 613 N N . GLU A 1 87 ? -17.182 2.328 24.529 1.00 86.94 87 GLU A N 1
ATOM 614 C CA . GLU A 1 87 ? -16.896 1.720 25.830 1.00 86.94 87 GLU A CA 1
ATOM 615 C C . GLU A 1 87 ? -17.138 2.717 26.972 1.00 86.94 87 GLU A C 1
ATOM 617 O O . GLU A 1 87 ? -17.769 2.381 27.979 1.00 86.94 87 GLU A O 1
ATOM 622 N N . GLU A 1 88 ? -16.680 3.961 26.812 1.00 89.12 88 GLU A N 1
ATOM 623 C CA . GLU A 1 88 ? -16.908 5.023 27.789 1.00 89.12 88 GLU A CA 1
ATOM 624 C C . GLU A 1 88 ? -18.401 5.337 27.939 1.00 89.12 88 GLU A C 1
ATOM 626 O O . GLU A 1 88 ? -18.905 5.402 29.065 1.00 89.12 88 GLU A O 1
ATOM 631 N N . PHE A 1 89 ? -19.125 5.463 26.824 1.00 85.69 89 PHE A N 1
ATOM 632 C CA . PHE A 1 89 ? -20.567 5.693 26.834 1.00 85.69 89 PHE A CA 1
ATOM 633 C C . PHE A 1 89 ? -21.319 4.556 27.537 1.00 85.69 89 PHE A C 1
ATOM 635 O O . PHE A 1 89 ? -22.144 4.804 28.417 1.00 85.69 89 PHE A O 1
ATOM 642 N N . SER A 1 90 ? -20.984 3.304 27.217 1.00 87.31 90 SER A N 1
ATOM 643 C CA . SER A 1 90 ? -21.577 2.118 27.844 1.00 87.31 90 SER A CA 1
ATOM 644 C C . SER A 1 90 ? -21.311 2.070 29.349 1.00 87.31 90 SER A C 1
ATOM 646 O O . SER A 1 90 ? -22.209 1.756 30.133 1.00 87.31 90 SER A O 1
ATOM 648 N N . ARG A 1 91 ? -20.096 2.432 29.776 1.00 90.00 91 ARG A N 1
ATOM 649 C CA . ARG A 1 91 ? -19.715 2.496 31.193 1.00 90.00 91 ARG A CA 1
ATOM 650 C C . ARG A 1 91 ? -20.509 3.562 31.947 1.00 90.00 91 ARG A C 1
ATOM 652 O O . ARG A 1 91 ? -20.994 3.293 33.044 1.00 90.00 91 ARG A O 1
ATOM 659 N N . GLN A 1 92 ? -20.666 4.750 31.363 1.00 89.00 92 GLN A N 1
ATOM 660 C CA . GLN A 1 92 ? -21.472 5.826 31.948 1.00 89.00 92 GLN A CA 1
ATOM 661 C C . GLN A 1 92 ? -22.953 5.435 32.027 1.00 89.00 92 GLN A C 1
ATOM 663 O O . GLN A 1 92 ? -23.597 5.670 33.048 1.00 89.00 92 GLN A O 1
ATOM 668 N N . LEU A 1 93 ? -23.484 4.786 30.987 1.00 88.75 93 LEU A N 1
ATOM 669 C CA . LEU A 1 93 ? -24.867 4.314 30.968 1.00 88.75 93 LEU A CA 1
ATOM 670 C C . LEU A 1 93 ? -25.126 3.258 32.052 1.00 88.75 93 LEU A C 1
ATOM 672 O O . LEU A 1 93 ? -26.142 3.329 32.742 1.00 88.75 93 LEU A O 1
ATOM 676 N N . ALA A 1 94 ? -24.199 2.313 32.236 1.00 88.38 94 ALA A N 1
ATOM 677 C CA . ALA A 1 94 ? -24.282 1.311 33.295 1.00 88.38 94 ALA A CA 1
ATOM 678 C C . ALA A 1 94 ? -24.246 1.946 34.695 1.00 88.38 94 ALA A C 1
ATOM 680 O O . ALA A 1 94 ? -25.043 1.563 35.547 1.00 88.38 94 ALA A O 1
ATOM 681 N N . ALA A 1 95 ? -23.381 2.944 34.912 1.00 87.81 95 ALA A N 1
ATOM 682 C CA . ALA A 1 95 ? -23.300 3.669 36.181 1.00 87.81 95 ALA A CA 1
ATOM 683 C C . ALA A 1 95 ? -24.615 4.397 36.517 1.00 87.81 95 ALA A C 1
ATOM 685 O O . ALA A 1 95 ? -25.143 4.253 37.618 1.00 87.81 95 ALA A O 1
ATOM 686 N N . VAL A 1 96 ? -25.195 5.105 35.542 1.00 84.69 96 VAL A N 1
ATOM 687 C CA . VAL A 1 96 ? -26.498 5.769 35.712 1.00 84.69 96 VAL A CA 1
ATOM 688 C C . VAL A 1 96 ? -27.603 4.748 35.994 1.00 84.69 96 VAL A C 1
ATOM 690 O O . VAL A 1 96 ? -28.420 4.963 36.884 1.00 84.69 96 VAL A O 1
ATOM 693 N N . GLY A 1 97 ? -27.629 3.623 35.274 1.00 77.56 97 GLY A N 1
ATOM 694 C CA . GLY A 1 97 ? -28.590 2.543 35.517 1.00 77.56 97 GLY A CA 1
ATOM 695 C C . GLY A 1 97 ? -28.493 1.965 36.933 1.00 77.56 97 GLY A C 1
ATOM 696 O O . GLY A 1 97 ? -29.519 1.792 37.589 1.00 77.56 97 GLY A O 1
ATOM 697 N N . SER A 1 98 ? -27.273 1.747 37.433 1.00 72.69 98 SER A N 1
ATOM 698 C CA . SER A 1 98 ? -27.050 1.253 38.797 1.00 72.69 98 SER A CA 1
ATOM 699 C C . SER A 1 98 ? -27.445 2.255 39.887 1.00 72.69 98 SER A C 1
ATOM 701 O O . SER A 1 98 ? -27.931 1.840 40.939 1.00 72.69 98 SER A O 1
ATOM 703 N N . ASP A 1 99 ? -27.313 3.562 39.639 1.00 73.38 99 ASP A N 1
ATOM 704 C CA . ASP A 1 99 ? -27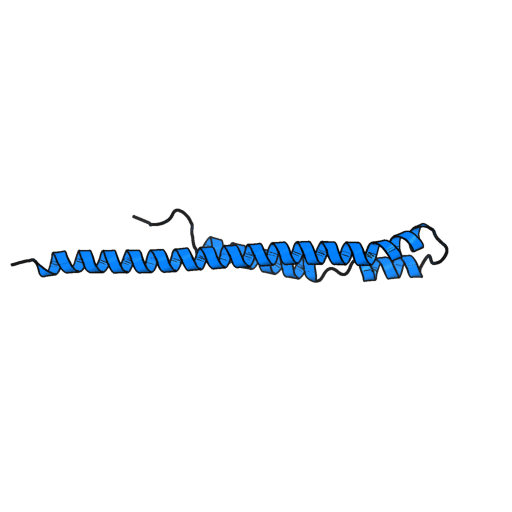.758 4.600 40.580 1.00 73.38 99 ASP A CA 1
ATOM 705 C C . ASP A 1 99 ? -29.288 4.588 40.769 1.00 73.38 99 ASP A C 1
ATOM 707 O O . ASP A 1 99 ? -29.783 4.814 41.879 1.00 73.38 99 ASP A O 1
ATOM 711 N N . PHE A 1 100 ? -30.049 4.270 39.713 1.00 63.69 100 PHE A N 1
ATOM 712 C CA . PHE A 1 100 ? -31.508 4.127 39.784 1.00 63.69 100 PHE A CA 1
ATOM 713 C C . PHE A 1 100 ? -31.960 2.848 40.509 1.00 63.69 100 PHE A C 1
ATOM 715 O O . PHE A 1 100 ? -33.000 2.862 41.167 1.00 63.69 100 PHE A O 1
ATOM 722 N N . GLU A 1 101 ? -31.199 1.752 40.436 1.00 63.41 101 GLU A N 1
ATOM 723 C CA . GLU A 1 101 ? -31.505 0.513 41.174 1.00 63.41 101 GLU A CA 1
ATOM 724 C C . GLU A 1 101 ? -31.122 0.596 42.662 1.00 63.41 101 GLU A C 1
ATOM 726 O O . GLU A 1 101 ? -31.781 -0.016 43.502 1.00 63.41 101 GLU A O 1
ATOM 731 N N . GLY A 1 102 ? -30.116 1.402 43.020 1.00 58.16 102 GLY A N 1
ATOM 732 C CA . GLY A 1 102 ? -29.701 1.636 44.411 1.00 58.16 102 GLY A CA 1
ATOM 733 C C . GLY A 1 102 ? -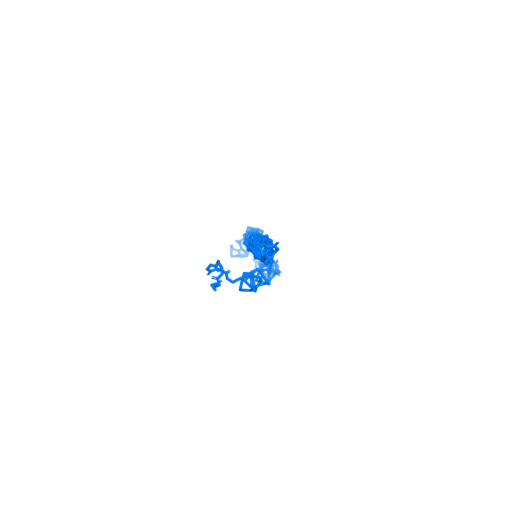30.631 2.544 45.231 1.00 58.16 102 GLY A C 1
ATOM 734 O O . GLY A 1 102 ? -30.413 2.710 46.431 1.00 58.16 102 GLY A O 1
ATOM 735 N N . THR A 1 103 ? -31.658 3.135 44.611 1.00 55.19 103 THR A N 1
ATOM 736 C CA . THR A 1 103 ? -32.613 4.068 45.242 1.00 55.19 103 THR A CA 1
ATOM 737 C C . THR A 1 103 ? -34.038 3.512 45.398 1.00 55.19 103 THR A C 1
ATOM 739 O O . THR A 1 103 ? -34.974 4.273 45.651 1.00 55.19 103 THR A O 1
ATOM 742 N N . ALA A 1 104 ? -34.228 2.191 45.308 1.00 52.00 104 ALA A N 1
ATOM 743 C CA . ALA A 1 104 ? -35.486 1.552 45.702 1.00 52.00 104 ALA A CA 1
ATOM 744 C C . ALA A 1 104 ? -35.558 1.370 47.245 1.00 52.00 104 ALA A C 1
ATOM 746 O O . ALA A 1 104 ? -34.598 0.848 47.816 1.00 52.00 104 ALA A O 1
ATOM 747 N N . PRO A 1 105 ? -36.641 1.818 47.922 1.00 53.34 105 PRO A N 1
ATOM 748 C CA . PRO A 1 105 ? -36.810 1.735 49.381 1.00 53.34 105 PRO A CA 1
ATOM 749 C C . PRO A 1 105 ? -37.078 0.320 49.912 1.00 53.34 105 PRO A C 1
ATOM 751 O O . PRO A 1 105 ? -37.611 -0.521 49.152 1.00 53.34 105 PRO A O 1
#

Radius of gyration: 25.93 Å; chains: 1; bounding box: 58×14×79 Å